Protein AF-A0A353LYD1-F1 (afdb_monomer)

pLDDT: mean 82.7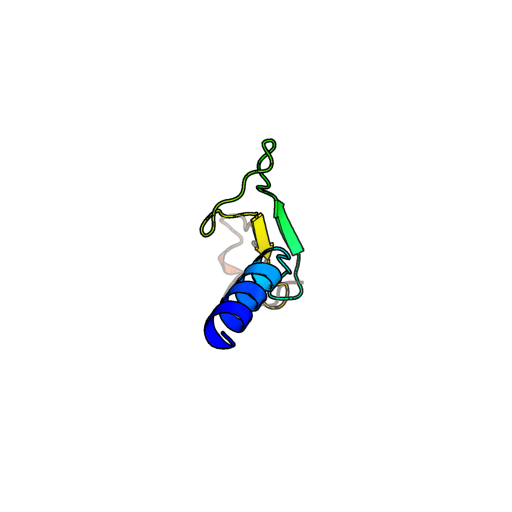5, std 6.13, range [67.75, 92.62]

Secondary structure (DSSP, 8-state):
-HHHHHHHHHHHHTTS---SSSEEEEEE---TT----TT---EEEEESSS--------TTTGGG--TT----

Foldseek 3Di:
DVVVVVVVVVVVVVVDDDDPDDFDWPFAPQDPVRDDDPPDDGGDTDDPVDDDDDDDDDPVCVVQDDVPRDDD

Mean predicted aligned error: 9.77 Å

Nearest PDB structures (foldseek):
  2k7v-assembly1_B  TM=6.424E-01  e=4.956E+00  Escherichia coli K-12

Radius of gyration: 22.24 Å; Cα contacts (8 Å, |Δi|>4): 34; chains: 1; bounding box: 49×20×56 Å

Sequence (72 aa):
NEEKLAKAQGQIDNFTISAAFTGRILSLKIPNNRIVTAHQDLGELADLASQVVEAQVAPGQTERFGLGTSVG

Solvent-accessible surface area (backbone atoms only — not comparable to full-atom values): 5110 Å² total; per-residue (Å²): 112,67,72,61,50,54,52,52,49,59,56,57,59,67,73,65,84,73,80,94,65,84,60,45,80,75,45,77,52,70,57,91,85,72,73,81,60,101,82,60,73,52,53,43,74,43,61,67,90,71,76,83,82,90,78,92,69,58,91,92,51,48,92,77,61,56,92,88,54,88,82,132

Structure (mmCIF, N/CA/C/O backbone):
data_AF-A0A353LYD1-F1
#
_entry.id   AF-A0A353LYD1-F1
#
loop_
_atom_site.group_PDB
_atom_site.id
_atom_site.type_symbol
_atom_site.label_atom_id
_atom_site.label_alt_id
_atom_site.label_comp_id
_atom_site.label_asym_id
_atom_site.label_entity_id
_atom_site.label_seq_id
_atom_site.pdbx_PDB_ins_code
_atom_site.Cartn_x
_atom_site.Cartn_y
_atom_site.Cartn_z
_atom_site.occupancy
_atom_site.B_iso_or_equiv
_atom_site.auth_seq_id
_atom_site.auth_comp_id
_atom_site.auth_asym_id
_atom_site.auth_atom_id
_atom_site.pdbx_PDB_model_num
ATOM 1 N N . ASN A 1 1 ? -31.639 -3.711 24.873 1.00 70.06 1 ASN A N 1
ATOM 2 C CA . ASN A 1 1 ? -30.273 -4.024 25.358 1.00 70.06 1 ASN A CA 1
ATOM 3 C C . ASN A 1 1 ? -29.377 -4.570 24.260 1.00 70.06 1 ASN A C 1
ATOM 5 O O . ASN A 1 1 ? -28.246 -4.115 24.166 1.00 70.06 1 ASN A O 1
ATOM 9 N N . GLU A 1 2 ? -29.871 -5.465 23.406 1.00 77.38 2 GLU A N 1
ATOM 10 C CA . GLU A 1 2 ? -29.089 -6.088 22.324 1.00 77.38 2 GLU A CA 1
ATOM 11 C C . GLU A 1 2 ? -28.481 -5.081 21.337 1.00 77.38 2 GLU A C 1
ATOM 13 O O . GLU A 1 2 ? -27.310 -5.182 21.000 1.00 77.38 2 GLU A O 1
ATOM 18 N N . GLU A 1 3 ? -29.216 -4.034 20.963 1.00 78.81 3 GLU A N 1
ATOM 19 C CA . GLU A 1 3 ? -28.726 -3.007 20.032 1.00 78.81 3 GLU A CA 1
ATOM 20 C C . GLU A 1 3 ? -27.531 -2.195 20.581 1.00 78.81 3 GLU A C 1
ATOM 22 O O . GLU A 1 3 ? -26.633 -1.795 19.839 1.00 78.81 3 GLU A O 1
ATOM 27 N N . LYS A 1 4 ? -27.481 -1.982 21.905 1.00 79.06 4 LYS A N 1
ATOM 28 C CA . LYS A 1 4 ? -26.339 -1.331 22.572 1.00 79.06 4 LYS A CA 1
ATOM 29 C C . LYS A 1 4 ? -25.130 -2.263 22.638 1.00 79.06 4 LYS A C 1
ATOM 31 O O . LYS A 1 4 ? -24.008 -1.800 22.463 1.00 79.06 4 LYS A O 1
ATOM 36 N N . LEU A 1 5 ? -25.368 -3.556 22.861 1.00 80.56 5 LEU A N 1
ATOM 37 C CA . LEU A 1 5 ? -24.322 -4.576 22.886 1.00 80.56 5 LEU A CA 1
ATOM 38 C C . LEU A 1 5 ? -23.693 -4.755 21.497 1.00 80.56 5 LEU A C 1
ATOM 40 O O . LEU A 1 5 ? -22.475 -4.755 21.378 1.00 80.56 5 LEU A O 1
ATOM 44 N N . ALA A 1 6 ? -24.513 -4.808 20.445 1.00 83.31 6 ALA A N 1
ATOM 45 C CA . ALA A 1 6 ? -24.051 -4.902 19.061 1.00 83.31 6 ALA A CA 1
ATOM 46 C C . ALA A 1 6 ? -23.205 -3.687 18.647 1.00 83.31 6 ALA A C 1
ATOM 48 O O . ALA A 1 6 ? -22.149 -3.842 18.037 1.00 83.31 6 ALA A O 1
ATOM 49 N N . LYS A 1 7 ? -23.618 -2.473 19.038 1.00 80.12 7 LYS A N 1
ATOM 50 C CA . LYS A 1 7 ? -22.816 -1.257 18.821 1.00 80.12 7 LYS A CA 1
ATOM 51 C C . LYS A 1 7 ? -21.489 -1.291 19.577 1.00 80.12 7 LYS A C 1
ATOM 53 O O . LYS A 1 7 ? -20.473 -0.910 19.007 1.00 80.12 7 LYS A O 1
ATOM 58 N N . ALA A 1 8 ? -21.490 -1.743 20.830 1.00 79.75 8 ALA A N 1
ATOM 59 C CA . ALA A 1 8 ? -20.266 -1.872 21.616 1.00 79.75 8 ALA A CA 1
ATOM 60 C C . ALA A 1 8 ? -19.304 -2.902 21.004 1.00 79.75 8 ALA A C 1
ATOM 62 O O . ALA A 1 8 ? -18.111 -2.631 20.909 1.00 79.75 8 ALA A O 1
ATOM 63 N N . GLN A 1 9 ? -19.818 -4.035 20.517 1.00 76.94 9 GLN A N 1
ATOM 64 C CA . GLN A 1 9 ? -19.001 -5.043 19.842 1.00 76.94 9 GLN A CA 1
ATOM 65 C C . GLN A 1 9 ? -18.373 -4.493 18.555 1.00 76.94 9 GLN A C 1
ATOM 67 O O . GLN A 1 9 ? -17.164 -4.591 18.383 1.00 76.94 9 GLN A O 1
ATOM 72 N N . GLY A 1 10 ? -19.151 -3.806 17.712 1.00 74.38 10 GLY A N 1
ATOM 73 C CA . GLY A 1 10 ? -18.612 -3.178 16.501 1.00 74.38 10 GLY A CA 1
ATOM 74 C C . GLY A 1 10 ? -17.565 -2.093 16.787 1.00 74.38 10 GLY A C 1
ATOM 75 O O . GLY A 1 10 ? -16.659 -1.880 15.990 1.00 74.38 10 GLY A O 1
ATOM 76 N N . GLN A 1 11 ? -17.644 -1.415 17.937 1.00 77.38 11 GLN A N 1
ATOM 77 C CA . GLN A 1 11 ? -16.596 -0.488 18.377 1.00 77.38 11 GLN A CA 1
ATOM 78 C C . GLN A 1 11 ? -15.325 -1.213 18.830 1.00 77.38 11 GLN A C 1
ATOM 80 O O . GLN A 1 11 ? -14.235 -0.705 18.582 1.00 77.38 11 GLN A O 1
ATOM 85 N N . ILE A 1 12 ? -15.454 -2.383 19.464 1.00 80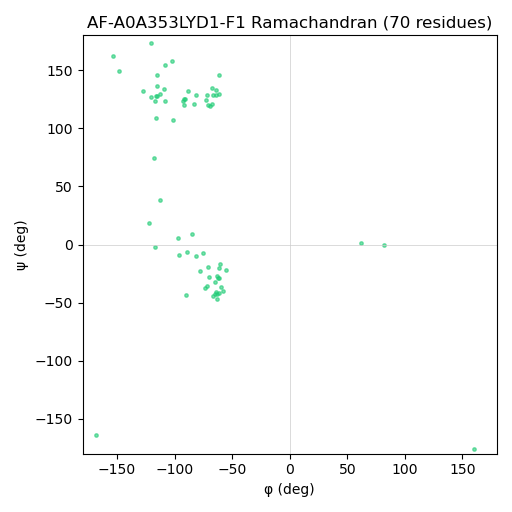.12 12 ILE A N 1
ATOM 86 C CA . ILE A 1 12 ? -14.316 -3.212 19.884 1.00 80.12 12 ILE A CA 1
ATOM 87 C C . ILE A 1 12 ? -13.539 -3.722 18.662 1.00 80.12 12 ILE A C 1
ATOM 89 O O . ILE A 1 12 ? -12.309 -3.653 18.635 1.00 80.12 12 ILE A O 1
ATOM 93 N N . ASP A 1 13 ? -14.249 -4.161 17.626 1.00 77.12 13 ASP A N 1
ATOM 94 C CA . ASP A 1 13 ? -13.632 -4.696 16.409 1.00 77.12 13 ASP A CA 1
ATOM 95 C C . ASP A 1 13 ? -12.796 -3.628 15.669 1.00 77.12 13 ASP A C 1
ATOM 97 O O . ASP A 1 13 ? -11.781 -3.944 15.049 1.00 77.12 13 ASP A O 1
ATOM 101 N N . ASN A 1 14 ? -13.137 -2.342 15.829 1.00 75.62 14 ASN A N 1
ATOM 102 C CA . ASN A 1 14 ? -12.406 -1.215 15.240 1.00 75.62 14 ASN A CA 1
ATOM 103 C C . ASN A 1 14 ? -11.075 -0.869 15.943 1.00 75.62 14 ASN A C 1
ATOM 105 O O . ASN A 1 14 ? -10.337 -0.022 15.439 1.00 75.62 14 ASN A O 1
ATOM 109 N N . PHE A 1 15 ? -10.735 -1.480 17.086 1.00 80.31 15 PHE A N 1
ATOM 110 C CA . PHE A 1 15 ? -9.440 -1.230 17.745 1.00 80.31 15 PHE A CA 1
ATOM 111 C C . PHE A 1 15 ? -8.274 -1.962 17.080 1.00 80.31 15 PHE A C 1
ATOM 113 O O . PHE A 1 15 ? -7.123 -1.550 17.241 1.00 80.31 15 PHE A O 1
ATOM 120 N N . THR A 1 16 ? -8.550 -3.041 16.347 1.00 81.88 16 THR A N 1
ATOM 121 C CA . THR A 1 16 ? -7.516 -3.794 15.633 1.00 81.88 16 THR A CA 1
ATOM 122 C C . THR A 1 16 ? -7.550 -3.416 14.163 1.00 81.88 16 THR A C 1
ATOM 124 O O . THR A 1 16 ? -8.440 -3.822 13.423 1.00 81.88 16 THR A O 1
ATOM 127 N N . ILE A 1 17 ? -6.553 -2.655 13.722 1.00 83.12 17 ILE A N 1
ATOM 128 C CA . ILE A 1 17 ? -6.426 -2.272 12.317 1.00 83.12 17 ILE A CA 1
ATOM 129 C C . ILE A 1 17 ? -5.558 -3.307 11.610 1.00 83.12 17 ILE A C 1
ATOM 131 O O . ILE A 1 17 ? -4.399 -3.515 11.968 1.00 83.12 17 ILE A O 1
ATOM 135 N N . SER A 1 18 ? -6.140 -3.955 10.604 1.00 87.75 18 SER A N 1
ATOM 136 C CA . SER A 1 18 ? -5.458 -4.919 9.738 1.00 87.75 18 SER A CA 1
ATOM 137 C C . SER A 1 18 ? -5.256 -4.331 8.345 1.00 87.75 18 SER A C 1
ATOM 139 O O . SER A 1 18 ? -6.012 -3.462 7.911 1.00 87.75 18 SER A O 1
ATOM 141 N N . ALA A 1 19 ? -4.242 -4.812 7.627 1.00 89.38 19 ALA A N 1
ATOM 142 C CA . ALA A 1 19 ? -4.059 -4.451 6.227 1.00 89.38 19 ALA A CA 1
ATOM 143 C C . ALA A 1 19 ? -5.248 -4.963 5.395 1.00 89.38 19 ALA A C 1
ATOM 145 O O . ALA A 1 19 ? -5.637 -6.123 5.520 1.00 89.38 19 ALA A O 1
ATOM 146 N N . ALA A 1 20 ? -5.808 -4.105 4.539 1.00 89.19 20 ALA A N 1
ATOM 147 C CA . ALA A 1 20 ? -6.953 -4.456 3.695 1.00 89.19 20 ALA A CA 1
ATOM 148 C C . ALA A 1 20 ? -6.596 -5.443 2.565 1.00 89.19 20 ALA A C 1
ATOM 150 O O . ALA A 1 20 ? -7.479 -6.092 2.010 1.00 89.19 20 ALA A O 1
ATOM 151 N N . PHE A 1 21 ? -5.311 -5.552 2.218 1.00 90.56 21 PHE A N 1
ATOM 152 C CA . PHE A 1 21 ? -4.794 -6.433 1.175 1.00 90.56 21 PHE A CA 1
ATOM 153 C C . PHE A 1 21 ? -3.333 -6.816 1.454 1.00 90.56 21 PHE A C 1
ATOM 155 O O . PHE A 1 21 ? -2.636 -6.166 2.239 1.00 90.56 21 PHE A O 1
ATOM 162 N N . THR A 1 22 ? -2.857 -7.878 0.800 1.00 91.25 22 THR A N 1
ATOM 163 C CA . THR A 1 22 ? -1.440 -8.264 0.817 1.00 91.25 22 THR A CA 1
ATOM 164 C C . THR A 1 22 ? -0.625 -7.292 -0.028 1.00 91.25 22 THR A C 1
ATOM 166 O O . THR A 1 22 ? -0.892 -7.127 -1.213 1.00 91.25 22 THR A O 1
ATOM 169 N N . GLY A 1 23 ? 0.398 -6.676 0.557 1.00 90.38 23 GLY A N 1
ATOM 170 C CA . GLY A 1 23 ? 1.204 -5.680 -0.138 1.00 90.38 23 GLY A CA 1
ATOM 171 C C . GLY A 1 23 ? 2.475 -5.322 0.618 1.00 90.38 23 GLY A C 1
ATOM 172 O O . GLY A 1 23 ? 2.893 -6.029 1.538 1.00 90.38 23 GLY A O 1
ATOM 173 N N . ARG A 1 24 ? 3.093 -4.204 0.236 1.00 91.12 24 ARG A N 1
ATOM 174 C CA . ARG A 1 24 ? 4.293 -3.671 0.891 1.00 91.12 24 ARG A CA 1
ATOM 175 C C . ARG A 1 24 ? 3.970 -2.396 1.659 1.00 91.12 24 ARG A C 1
ATOM 177 O O . ARG A 1 24 ? 3.351 -1.486 1.120 1.00 91.12 24 ARG A O 1
ATOM 184 N N . ILE A 1 25 ? 4.449 -2.305 2.896 1.00 92.62 25 ILE A N 1
ATOM 185 C CA . ILE A 1 25 ? 4.406 -1.061 3.673 1.00 92.62 25 ILE A CA 1
ATOM 186 C C . ILE A 1 25 ? 5.382 -0.060 3.043 1.00 92.62 25 ILE A C 1
ATOM 188 O O . ILE A 1 25 ? 6.582 -0.336 2.973 1.00 92.62 25 ILE A O 1
ATOM 192 N N . LEU A 1 26 ? 4.869 1.084 2.589 1.00 90.62 26 LEU A N 1
ATOM 193 C CA . LEU A 1 26 ? 5.672 2.200 2.078 1.00 90.62 26 LEU A CA 1
ATOM 194 C C . LEU A 1 26 ? 6.047 3.169 3.196 1.00 90.62 26 LEU A C 1
ATOM 196 O O . LEU A 1 26 ? 7.193 3.601 3.295 1.00 90.62 26 LEU A O 1
ATOM 200 N N . SER A 1 27 ? 5.083 3.488 4.059 1.00 92.25 27 SER A N 1
ATOM 201 C CA . SER A 1 27 ? 5.291 4.357 5.212 1.00 92.25 27 SER A CA 1
ATOM 202 C C . SER A 1 27 ? 4.386 3.957 6.373 1.00 92.25 27 SER A C 1
ATOM 204 O O . SER A 1 27 ? 3.278 3.463 6.173 1.00 92.25 27 SER A O 1
ATOM 206 N N . LEU A 1 28 ? 4.864 4.178 7.598 1.00 90.19 28 LEU A N 1
ATOM 207 C CA . LEU A 1 28 ? 4.071 4.090 8.823 1.00 90.19 28 LEU A CA 1
ATOM 208 C C . LEU A 1 28 ? 4.049 5.475 9.464 1.00 90.19 28 LEU A C 1
ATOM 210 O O . LEU A 1 28 ? 5.097 6.050 9.748 1.00 90.19 28 LEU A O 1
ATOM 214 N N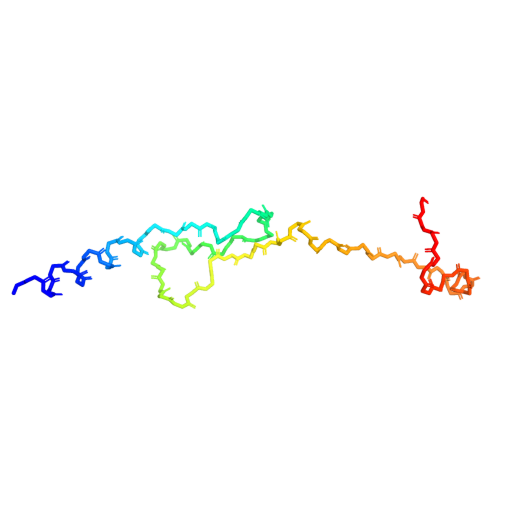 . LYS A 1 29 ? 2.851 6.004 9.694 1.00 87.50 29 LYS A N 1
ATOM 215 C CA . LYS A 1 29 ? 2.593 7.331 10.273 1.00 87.50 29 LYS A CA 1
ATOM 216 C C . LYS A 1 29 ? 1.953 7.197 11.658 1.00 87.50 29 LYS A C 1
ATOM 218 O O . LYS A 1 29 ? 1.053 7.950 12.020 1.00 87.50 29 LYS A O 1
ATOM 223 N N . ILE A 1 30 ? 2.400 6.209 12.435 1.00 81.81 30 ILE A N 1
ATOM 224 C CA . ILE A 1 30 ? 1.858 5.952 13.772 1.00 81.81 30 ILE A CA 1
ATOM 225 C C . ILE A 1 30 ? 2.323 7.077 14.717 1.00 81.81 30 ILE A C 1
ATOM 227 O O . ILE A 1 30 ? 3.529 7.268 14.885 1.00 81.81 30 ILE A O 1
ATOM 231 N N . PRO A 1 31 ? 1.405 7.841 15.336 1.00 75.38 31 PRO A N 1
ATOM 232 C CA . PRO A 1 31 ? 1.769 8.964 16.190 1.00 75.38 31 PRO A CA 1
ATOM 233 C C . PRO A 1 31 ? 2.464 8.499 17.479 1.00 75.38 31 PRO A C 1
ATOM 235 O O . PRO A 1 31 ? 1.978 7.615 18.186 1.00 75.38 31 PRO A O 1
ATOM 238 N N . ASN A 1 32 ? 3.559 9.170 17.850 1.00 69.69 32 ASN A N 1
ATOM 239 C CA . ASN A 1 32 ? 4.341 8.852 19.055 1.00 69.69 32 ASN A CA 1
ATOM 240 C C . ASN A 1 32 ? 3.540 8.988 20.366 1.00 69.69 32 ASN A C 1
ATOM 242 O O . ASN A 1 32 ? 3.800 8.262 21.324 1.00 69.69 32 ASN A O 1
ATOM 246 N N . ASN A 1 33 ? 2.533 9.871 20.396 1.00 69.00 33 ASN A N 1
ATOM 247 C CA . ASN A 1 33 ? 1.671 10.098 21.564 1.00 69.00 33 ASN A CA 1
ATOM 248 C C . ASN A 1 33 ? 0.480 9.123 21.678 1.00 69.00 33 ASN A C 1
ATOM 250 O O . ASN A 1 33 ? -0.370 9.311 22.544 1.00 69.00 33 ASN A O 1
ATOM 254 N N . ARG A 1 34 ? 0.430 8.064 20.851 1.00 68.75 34 ARG A N 1
ATOM 255 C CA . ARG A 1 34 ? -0.473 6.893 20.964 1.00 68.75 34 ARG A CA 1
ATOM 256 C C . ARG A 1 34 ? -1.986 7.142 20.876 1.00 68.75 34 ARG A C 1
ATOM 258 O O . ARG A 1 34 ? -2.744 6.181 20.963 1.00 68.75 34 ARG A O 1
ATOM 265 N N . ILE A 1 35 ? -2.442 8.378 20.684 1.00 80.62 35 ILE A N 1
ATOM 266 C CA . ILE A 1 35 ? -3.851 8.677 20.401 1.00 80.62 35 ILE A CA 1
ATOM 267 C C . ILE A 1 35 ? -4.038 8.710 18.884 1.00 80.62 35 ILE A C 1
ATOM 269 O O . ILE A 1 35 ? -3.362 9.471 18.194 1.00 80.62 35 ILE A O 1
ATOM 273 N N . VAL A 1 36 ? -4.954 7.880 18.388 1.00 77.25 36 VAL A N 1
ATOM 274 C CA . VAL A 1 36 ? -5.346 7.787 16.977 1.00 77.25 36 VAL A CA 1
ATOM 275 C C . VAL A 1 36 ? -6.802 8.219 16.854 1.00 77.25 36 VAL A C 1
ATOM 277 O O . VAL A 1 36 ? -7.636 7.830 17.671 1.00 77.25 36 VAL A O 1
ATOM 280 N N . THR A 1 37 ? -7.114 9.030 15.844 1.00 81.44 37 THR A N 1
ATOM 281 C CA 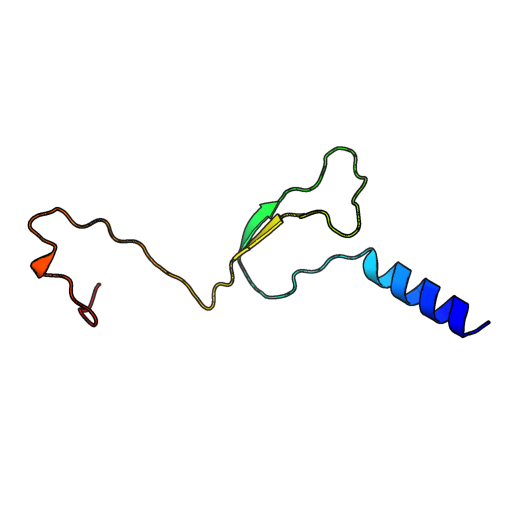. THR A 1 37 ? -8.497 9.432 15.533 1.00 81.44 37 THR A CA 1
ATOM 282 C C . THR A 1 37 ? -9.042 8.643 14.339 1.00 81.44 37 THR A C 1
ATOM 284 O O . THR A 1 37 ? -8.274 8.120 13.536 1.00 81.44 37 THR A O 1
ATOM 287 N N . ALA A 1 38 ? -10.369 8.549 14.207 1.00 78.06 38 ALA A N 1
ATOM 288 C CA . ALA A 1 38 ? -11.037 7.657 13.246 1.00 78.06 38 ALA A CA 1
ATOM 289 C C . ALA A 1 38 ? -10.715 7.911 11.755 1.00 78.06 38 ALA A C 1
ATOM 291 O O . ALA A 1 38 ? -10.968 7.044 10.925 1.00 78.06 38 ALA A O 1
ATOM 292 N N . HIS A 1 39 ? -10.166 9.077 11.409 1.00 81.12 39 HIS A N 1
ATOM 293 C CA . HIS A 1 39 ? -9.831 9.460 10.030 1.00 81.12 39 HIS A CA 1
ATOM 294 C C . HIS A 1 39 ? -8.350 9.797 9.860 1.00 81.12 39 HIS A C 1
ATOM 296 O O . HIS A 1 39 ? -7.967 10.500 8.930 1.00 81.12 39 HIS A O 1
ATOM 302 N N . GLN A 1 40 ? -7.518 9.351 10.798 1.00 83.81 40 GLN A N 1
ATOM 303 C CA . GLN A 1 40 ? -6.090 9.575 10.716 1.00 83.81 40 GLN A CA 1
ATOM 304 C C . GLN A 1 40 ? -5.441 8.543 9.798 1.00 83.81 40 GLN A C 1
ATOM 306 O O . GLN A 1 40 ? -5.583 7.338 10.006 1.00 83.81 40 GLN A O 1
ATOM 311 N N . ASP A 1 41 ? -4.651 9.024 8.843 1.00 87.31 41 ASP A N 1
ATOM 312 C CA . ASP A 1 41 ? -3.806 8.161 8.028 1.00 87.31 41 ASP A CA 1
ATOM 313 C C . ASP A 1 41 ? -2.700 7.544 8.891 1.00 87.31 41 ASP A C 1
ATOM 315 O O . ASP A 1 41 ? -1.877 8.247 9.484 1.00 87.31 41 ASP A O 1
ATOM 319 N N . LEU A 1 42 ? -2.667 6.212 8.952 1.00 88.81 42 LEU A N 1
ATOM 320 C CA . LEU A 1 42 ? -1.691 5.458 9.748 1.00 88.81 42 LEU A CA 1
ATOM 321 C C . LEU A 1 42 ? -0.484 4.979 8.948 1.00 88.81 42 LEU A C 1
ATOM 323 O O . LEU A 1 42 ? 0.494 4.500 9.526 1.00 88.81 42 LEU A O 1
ATOM 327 N N . GLY A 1 43 ? -0.524 5.121 7.629 1.00 90.44 43 GLY A N 1
ATOM 328 C CA . GLY A 1 43 ? 0.534 4.675 6.743 1.00 90.44 43 GLY A CA 1
ATOM 329 C C 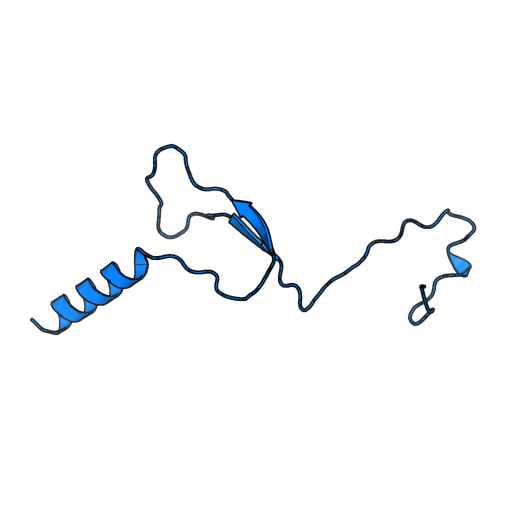. GLY A 1 43 ? 0.046 4.504 5.317 1.00 90.44 43 GLY A C 1
ATOM 330 O O . GLY A 1 43 ? -1.103 4.796 4.994 1.00 90.44 43 GLY A O 1
ATOM 331 N N . GLU A 1 44 ? 0.943 4.015 4.476 1.00 92.06 44 GLU A N 1
ATOM 332 C CA . GLU A 1 44 ? 0.698 3.767 3.060 1.00 92.06 44 GLU A CA 1
ATOM 333 C C . GLU A 1 44 ? 1.079 2.323 2.727 1.00 92.06 44 GLU A C 1
ATOM 335 O O . GLU A 1 44 ? 2.157 1.844 3.100 1.00 92.06 44 GLU A O 1
ATOM 340 N N . LEU A 1 45 ? 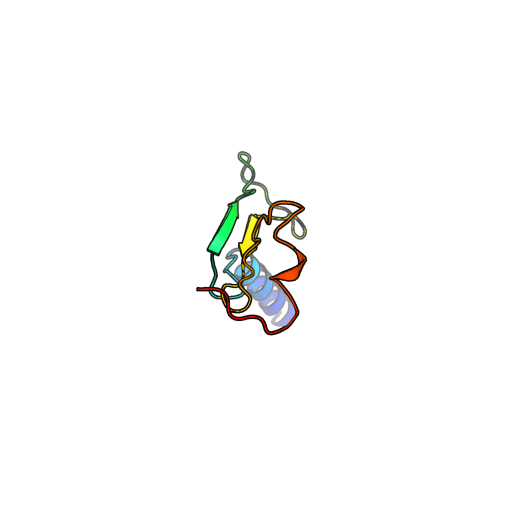0.181 1.634 2.022 1.00 92.56 45 LEU A N 1
ATOM 341 C CA . LEU A 1 45 ? 0.358 0.266 1.544 1.00 92.56 45 LEU A CA 1
ATOM 342 C C . LEU A 1 45 ? 0.373 0.275 0.015 1.00 92.56 45 LEU A C 1
ATOM 344 O O . LEU A 1 45 ? -0.548 0.795 -0.610 1.00 92.56 45 LEU A O 1
ATOM 348 N N . ALA A 1 46 ? 1.405 -0.319 -0.576 1.00 90.62 46 ALA A N 1
ATOM 349 C CA . ALA A 1 46 ? 1.477 -0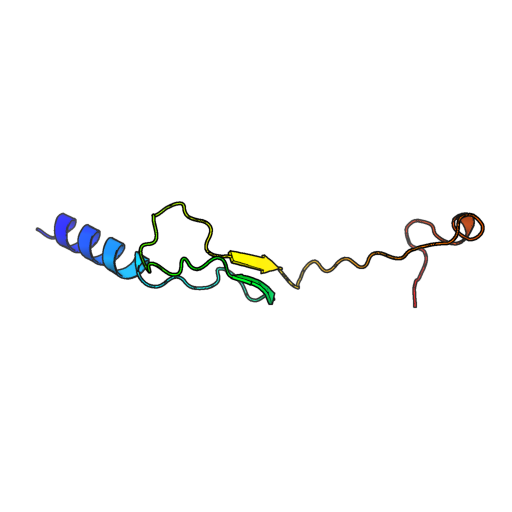.566 -2.009 1.00 90.62 46 ALA A CA 1
ATOM 350 C C . ALA A 1 46 ? 0.916 -1.948 -2.336 1.00 90.62 46 ALA A C 1
ATOM 352 O O . ALA A 1 46 ? 1.395 -2.953 -1.797 1.00 90.62 46 ALA A O 1
ATOM 353 N N . ASP A 1 47 ? -0.057 -1.992 -3.244 1.00 90.12 47 ASP A N 1
ATOM 354 C CA . ASP A 1 47 ? -0.487 -3.234 -3.877 1.00 90.12 47 ASP A CA 1
ATOM 355 C C . ASP A 1 47 ? 0.593 -3.698 -4.864 1.00 90.12 47 ASP A C 1
ATOM 357 O O . ASP A 1 47 ? 1.084 -2.938 -5.699 1.00 90.12 47 ASP A O 1
ATOM 361 N N . LEU A 1 48 ? 0.987 -4.960 -4.733 1.00 84.69 48 LEU A N 1
ATOM 362 C CA . LEU A 1 48 ? 2.018 -5.583 -5.554 1.00 84.69 48 LEU A CA 1
ATOM 363 C C . LEU A 1 48 ? 1.454 -6.226 -6.826 1.00 84.69 48 LEU A C 1
ATOM 365 O O . LEU A 1 48 ? 2.248 -6.669 -7.657 1.00 84.69 48 LEU A O 1
ATOM 369 N N . ALA A 1 49 ? 0.131 -6.274 -7.001 1.00 84.19 49 ALA A N 1
ATOM 370 C CA . ALA A 1 49 ? -0.505 -6.736 -8.233 1.00 84.19 49 ALA A CA 1
ATOM 371 C C . ALA A 1 49 ? -0.314 -5.748 -9.399 1.00 84.19 49 ALA A C 1
ATOM 373 O O . ALA A 1 49 ? -0.262 -6.163 -10.555 1.00 84.19 49 ALA A O 1
ATOM 374 N N . SER A 1 50 ? -0.160 -4.453 -9.107 1.00 74.69 50 SER A N 1
ATOM 375 C CA . SER A 1 50 ? 0.038 -3.388 -10.096 1.00 74.69 50 SER A CA 1
ATOM 376 C C . SER A 1 50 ? 1.390 -2.702 -9.898 1.00 74.69 50 SER A C 1
ATOM 378 O O . SER A 1 50 ? 1.476 -1.589 -9.380 1.00 74.69 50 SER A O 1
ATOM 380 N N . GLN A 1 51 ? 2.465 -3.384 -10.288 1.00 77.81 51 GLN A N 1
ATOM 381 C CA . GLN A 1 51 ? 3.809 -2.813 -10.239 1.00 77.81 51 GLN A CA 1
ATOM 382 C C . GLN A 1 51 ? 4.116 -2.065 -11.531 1.00 77.81 51 GLN A C 1
ATOM 384 O O . GLN A 1 51 ? 3.917 -2.580 -12.630 1.00 77.81 51 GLN A O 1
ATOM 389 N N . VAL A 1 52 ? 4.636 -0.852 -11.381 1.00 82.00 52 VAL A N 1
ATOM 390 C CA . VAL A 1 52 ? 5.171 -0.049 -12.479 1.00 82.00 52 VAL A CA 1
ATOM 391 C C . VAL A 1 52 ? 6.663 0.150 -12.258 1.00 82.00 52 VAL A C 1
ATOM 393 O O . VAL A 1 52 ? 7.125 0.251 -11.121 1.00 82.00 52 VAL A O 1
ATOM 396 N N . VAL A 1 53 ? 7.418 0.190 -13.350 1.00 81.25 53 VAL A N 1
ATOM 397 C CA . VAL A 1 53 ? 8.849 0.487 -13.334 1.00 81.25 53 VAL A CA 1
ATOM 398 C C . VAL A 1 53 ? 9.063 1.726 -14.184 1.00 81.25 53 VAL A C 1
ATOM 400 O O . VAL A 1 53 ? 8.625 1.778 -15.332 1.00 81.25 53 VAL A O 1
ATOM 403 N N . GLU A 1 54 ? 9.732 2.722 -13.619 1.00 85.25 54 GLU A N 1
ATOM 404 C CA . GLU A 1 54 ? 10.141 3.910 -14.358 1.00 85.25 54 GLU A CA 1
ATOM 405 C C . GLU A 1 54 ? 11.537 3.692 -14.941 1.00 85.25 54 GLU A C 1
ATOM 407 O O . GLU A 1 54 ? 12.489 3.383 -14.222 1.00 85.25 54 GLU A O 1
ATOM 412 N N . ALA A 1 55 ? 11.662 3.861 -16.256 1.00 83.69 55 ALA A N 1
ATOM 413 C CA . ALA A 1 55 ? 12.934 3.794 -16.959 1.00 83.69 55 ALA A CA 1
ATOM 414 C C . ALA A 1 55 ? 13.339 5.196 -17.418 1.00 83.69 55 ALA A C 1
ATOM 416 O O . ALA A 1 55 ? 12.605 5.861 -18.149 1.00 83.69 55 ALA A O 1
ATOM 417 N N . GLN A 1 56 ? 14.527 5.643 -17.013 1.00 84.94 56 GLN A N 1
ATOM 418 C CA . GLN A 1 56 ? 15.103 6.876 -17.540 1.00 84.94 56 GLN A CA 1
ATOM 419 C C . GLN A 1 56 ? 15.795 6.587 -18.871 1.00 84.94 56 GLN A C 1
ATOM 421 O O . GLN A 1 56 ? 16.724 5.783 -18.939 1.00 84.94 56 GLN A O 1
ATOM 426 N N . VAL A 1 57 ? 15.351 7.261 -19.931 1.00 84.94 57 VAL A N 1
ATOM 427 C CA . VAL A 1 57 ? 15.894 7.104 -21.283 1.00 84.94 57 VAL A CA 1
ATOM 428 C C . VAL A 1 57 ? 16.592 8.393 -21.697 1.00 84.94 57 VAL A C 1
ATOM 430 O O . VAL A 1 57 ? 16.027 9.481 -21.598 1.00 84.94 57 VAL A O 1
ATOM 433 N N . ALA A 1 58 ? 17.832 8.277 -22.175 1.00 88.06 58 ALA A N 1
ATOM 434 C CA . ALA A 1 58 ? 18.569 9.423 -22.692 1.00 88.06 58 ALA A CA 1
ATOM 435 C C . ALA A 1 58 ? 17.846 10.038 -23.915 1.00 88.06 58 ALA A C 1
ATOM 437 O O . ALA A 1 58 ? 17.306 9.283 -24.728 1.00 88.06 58 ALA A O 1
ATOM 438 N N . PRO A 1 59 ? 17.893 11.370 -24.125 1.00 83.50 59 PRO A N 1
ATOM 439 C CA . PRO A 1 59 ? 17.125 12.053 -25.176 1.00 83.50 59 PRO A CA 1
ATOM 440 C C . PRO A 1 59 ? 17.321 11.537 -26.614 1.00 83.50 59 PRO A C 1
ATOM 442 O O . PRO A 1 59 ? 16.450 11.741 -27.447 1.00 83.50 59 PRO A O 1
ATOM 445 N N . GLY A 1 60 ? 18.433 10.852 -26.914 1.00 86.25 60 GLY A N 1
ATOM 446 C CA . GLY A 1 60 ? 18.710 10.251 -28.229 1.00 86.25 60 GLY A CA 1
ATOM 447 C C . GLY A 1 60 ? 18.371 8.762 -28.355 1.00 86.25 60 GLY A C 1
ATOM 448 O O . GLY A 1 60 ? 18.741 8.138 -29.343 1.00 86.25 60 GLY A O 1
ATOM 449 N N . GLN A 1 61 ? 17.759 8.153 -27.338 1.00 83.38 61 GLN A N 1
ATOM 450 C CA . GLN A 1 61 ? 17.357 6.740 -27.348 1.00 83.38 61 GLN A CA 1
ATOM 451 C C . GLN A 1 61 ? 15.838 6.567 -27.246 1.00 83.38 61 GLN A C 1
ATOM 453 O O . GLN A 1 61 ? 15.361 5.440 -27.312 1.00 83.38 61 GLN A O 1
ATOM 458 N N . THR A 1 62 ? 15.081 7.659 -27.119 1.00 82.81 62 THR A N 1
ATOM 459 C CA . THR A 1 62 ? 13.619 7.665 -26.953 1.00 82.81 62 THR A CA 1
ATOM 460 C C . THR A 1 62 ? 12.885 7.006 -28.117 1.00 82.81 62 THR A C 1
ATOM 462 O O . THR A 1 62 ? 11.935 6.273 -27.879 1.00 82.81 62 THR A O 1
ATOM 465 N N . GLU A 1 63 ? 13.369 7.160 -29.352 1.00 82.31 63 GLU A N 1
ATOM 466 C CA . GLU A 1 63 ? 12.787 6.521 -30.546 1.00 82.31 63 GLU A CA 1
ATOM 467 C C . GLU A 1 63 ? 12.801 4.984 -30.491 1.00 82.31 63 GLU A C 1
ATOM 469 O O . GLU A 1 63 ? 12.034 4.326 -31.191 1.00 82.31 63 GLU A O 1
ATOM 474 N N . ARG A 1 64 ? 13.658 4.393 -29.647 1.00 80.00 64 ARG A N 1
ATOM 475 C CA . ARG A 1 64 ? 13.740 2.938 -29.457 1.00 80.00 64 ARG A CA 1
ATOM 476 C C . ARG A 1 64 ? 12.674 2.402 -28.507 1.00 80.00 64 ARG A C 1
ATOM 478 O O . ARG A 1 64 ? 12.541 1.186 -28.405 1.00 80.00 64 ARG A O 1
ATOM 485 N N . PHE A 1 65 ? 11.940 3.275 -27.820 1.00 83.50 65 PHE A N 1
ATOM 486 C CA . PHE A 1 65 ? 10.914 2.910 -26.851 1.00 83.50 65 PHE A CA 1
ATOM 487 C C . PHE A 1 65 ? 9.551 3.401 -27.344 1.00 83.50 65 PHE A C 1
ATOM 489 O O . PHE A 1 65 ? 9.261 4.594 -27.353 1.00 83.50 65 PHE A O 1
ATOM 496 N N . GLY A 1 66 ? 8.705 2.459 -27.752 1.00 82.38 66 GLY A N 1
ATOM 497 C CA . GLY A 1 66 ? 7.298 2.681 -28.065 1.00 82.38 66 GLY A CA 1
ATOM 498 C C . GLY A 1 66 ? 6.399 1.819 -27.182 1.00 82.38 66 GLY A C 1
ATOM 499 O O . GLY A 1 66 ? 6.861 0.957 -26.429 1.00 82.38 66 GLY A O 1
ATOM 500 N N . LEU A 1 67 ? 5.086 2.032 -27.279 1.00 85.06 67 LEU A N 1
ATOM 501 C CA . LEU A 1 67 ? 4.123 1.152 -26.617 1.00 85.06 67 LEU A CA 1
ATOM 502 C C . LEU A 1 67 ? 4.265 -0.275 -27.162 1.00 85.06 67 L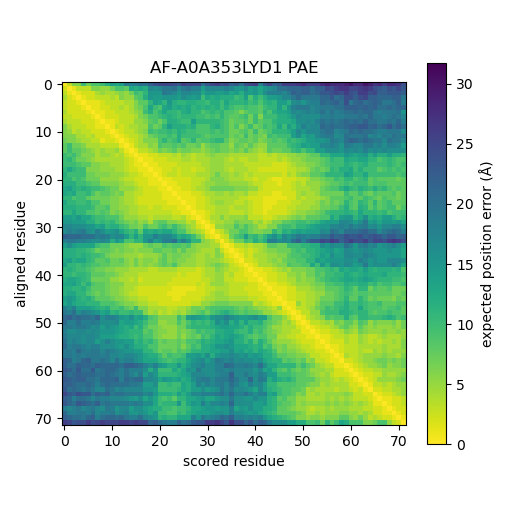EU A C 1
ATOM 504 O O . LEU A 1 67 ? 4.269 -0.488 -28.372 1.00 85.06 67 LEU A O 1
ATOM 508 N N . GLY A 1 68 ? 4.379 -1.249 -26.258 1.00 85.69 68 GLY A N 1
ATOM 509 C CA . GLY A 1 68 ? 4.565 -2.659 -26.611 1.00 85.69 68 GLY A CA 1
ATOM 510 C C . GLY A 1 68 ? 6.006 -3.057 -26.946 1.00 85.69 68 GLY A C 1
ATOM 511 O O . GLY A 1 68 ? 6.251 -4.232 -27.214 1.00 85.69 68 GLY A O 1
ATOM 512 N N . THR A 1 69 ? 6.971 -2.131 -26.904 1.00 86.00 69 THR A N 1
ATOM 513 C CA . THR A 1 69 ? 8.391 -2.481 -27.027 1.00 86.00 69 THR A CA 1
ATOM 514 C C . TH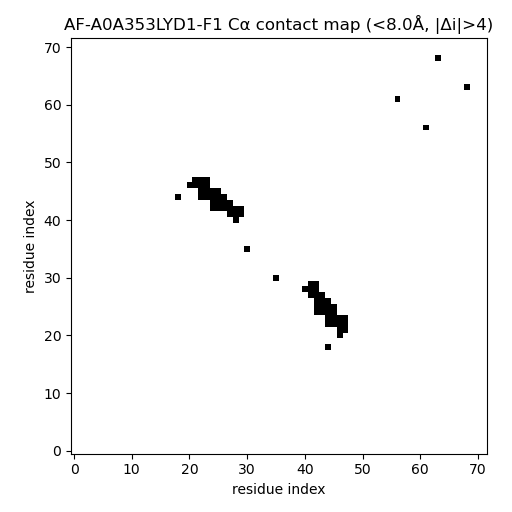R A 1 69 ? 8.821 -3.354 -25.847 1.00 86.00 69 THR A C 1
ATOM 516 O O . THR A 1 69 ? 8.605 -2.999 -24.689 1.00 86.00 69 THR A O 1
ATOM 519 N N . SER A 1 70 ? 9.453 -4.495 -26.137 1.00 83.38 70 SER A N 1
ATOM 520 C CA . SER A 1 70 ? 10.018 -5.367 -25.107 1.00 83.38 70 SER A CA 1
ATOM 521 C C . SER A 1 70 ? 11.191 -4.678 -24.408 1.00 83.38 70 SER A C 1
ATOM 523 O O . SER A 1 70 ? 12.111 -4.185 -25.061 1.00 83.38 70 SER A O 1
ATOM 525 N N . VAL A 1 71 ? 11.140 -4.661 -23.078 1.00 77.06 71 VAL A N 1
ATOM 526 C CA . VAL A 1 71 ? 12.224 -4.221 -22.199 1.00 77.06 71 VAL A CA 1
ATOM 527 C C . VAL A 1 71 ? 12.673 -5.428 -21.380 1.00 77.06 71 VAL A C 1
ATOM 529 O O . VAL A 1 71 ? 11.835 -6.134 -20.817 1.00 77.06 71 VAL A O 1
ATOM 532 N N . GLY A 1 72 ? 13.974 -5.705 -21.382 1.00 67.75 72 GLY A N 1
ATOM 533 C CA . GLY A 1 72 ? 14.590 -6.861 -20.730 1.00 67.75 72 GLY A CA 1
ATOM 534 C C . GLY A 1 72 ? 15.982 -6.532 -20.233 1.00 67.75 72 GLY A C 1
ATOM 535 O O . GLY A 1 72 ? 16.600 -5.608 -20.813 1.00 67.75 72 GLY A O 1
#